Protein AF-A0A167MGX1-F1 (afdb_monomer_lite)

Sequence (135 aa):
MEYFYKVQLYVLCTFERSRGENNDYAFFSALCLVSLLIMLNVHSAFLLGELLIPSAFKRINDWLYHEAFCHINAIAIYFVPFMYCWARRKKYKGFPDFDQEMMQSSLVKKYGILNFVVYSLVSVLVFLWLLFSRI

Radius of gyration: 16.82 Å; chains: 1; bounding box: 33×29×47 Å

Organism: NCBI:txid1365257

Structure (mmCIF, N/CA/C/O backbone):
data_AF-A0A167MGX1-F1
#
_entry.id   AF-A0A167MGX1-F1
#
loop_
_atom_site.group_PDB
_atom_site.id
_atom_site.type_symbol
_atom_site.label_atom_id
_atom_site.label_alt_id
_atom_site.label_comp_id
_atom_site.label_asym_id
_atom_site.label_entity_id
_atom_site.label_seq_id
_atom_site.pdbx_PDB_ins_code
_atom_site.Cartn_x
_atom_site.Cartn_y
_atom_site.Cartn_z
_atom_site.occupancy
_atom_site.B_iso_or_equiv
_atom_site.auth_seq_id
_atom_site.auth_comp_id
_atom_site.auth_asym_id
_atom_site.auth_atom_id
_atom_site.pdbx_PDB_model_num
ATOM 1 N N . MET A 1 1 ? -4.820 12.443 -3.500 1.00 49.28 1 MET A N 1
ATOM 2 C CA . MET A 1 1 ? -4.695 10.974 -3.354 1.00 49.28 1 MET A CA 1
ATOM 3 C C . MET A 1 1 ? -4.387 10.259 -4.666 1.00 49.28 1 MET A C 1
ATOM 5 O O . MET A 1 1 ? -3.424 9.509 -4.675 1.00 49.28 1 MET A O 1
ATOM 9 N N . GLU A 1 2 ? -5.114 10.504 -5.769 1.00 59.44 2 GLU A N 1
ATOM 10 C CA . GLU A 1 2 ? -4.889 9.801 -7.056 1.00 59.44 2 GLU A CA 1
ATOM 11 C C . GLU A 1 2 ? -3.423 9.845 -7.536 1.00 59.44 2 GLU A C 1
ATOM 13 O O . GLU A 1 2 ? -2.876 8.831 -7.956 1.00 59.44 2 GLU A O 1
ATOM 18 N N . TYR A 1 3 ? -2.754 10.991 -7.388 1.00 65.31 3 TYR A N 1
ATOM 19 C CA . TYR A 1 3 ? -1.367 11.175 -7.827 1.00 65.31 3 TYR A CA 1
ATOM 20 C C . TYR A 1 3 ? -0.352 10.327 -7.039 1.00 65.31 3 TYR A C 1
ATOM 22 O O . TYR A 1 3 ? 0.585 9.793 -7.619 1.00 65.31 3 TYR A O 1
ATOM 30 N N . PHE A 1 4 ? -0.551 10.153 -5.728 1.00 66.19 4 PHE A N 1
ATOM 31 C CA . PHE A 1 4 ? 0.365 9.379 -4.884 1.00 66.19 4 PHE A CA 1
ATOM 32 C C . PHE A 1 4 ? 0.332 7.893 -5.255 1.00 66.19 4 PHE A C 1
ATOM 34 O O . PHE A 1 4 ? 1.374 7.278 -5.446 1.00 66.19 4 PHE A O 1
ATOM 41 N N . TYR A 1 5 ? -0.865 7.342 -5.469 1.00 72.50 5 TYR A N 1
ATOM 42 C CA . TYR A 1 5 ? -1.033 5.952 -5.895 1.00 72.50 5 TYR A CA 1
ATOM 43 C C . TYR A 1 5 ? -0.456 5.677 -7.276 1.00 72.50 5 TYR A C 1
ATOM 45 O O . TYR A 1 5 ? 0.195 4.653 -7.464 1.00 72.50 5 TYR A O 1
ATOM 53 N N . LYS A 1 6 ? -0.629 6.608 -8.222 1.00 75.25 6 LYS A N 1
ATOM 54 C CA . LYS A 1 6 ? 0.007 6.506 -9.539 1.00 75.25 6 LYS A CA 1
ATOM 55 C C . LYS A 1 6 ? 1.531 6.435 -9.416 1.00 75.25 6 LYS A C 1
ATOM 57 O O . LYS A 1 6 ? 2.136 5.587 -10.060 1.00 75.25 6 LYS A O 1
ATOM 62 N N . VAL A 1 7 ? 2.143 7.268 -8.565 1.00 77.44 7 VAL A N 1
ATOM 63 C CA . VAL A 1 7 ? 3.600 7.255 -8.325 1.00 77.44 7 VAL A CA 1
ATOM 64 C C . VAL A 1 7 ? 4.059 5.909 -7.766 1.00 77.44 7 VAL A C 1
ATOM 66 O O . VAL A 1 7 ? 4.992 5.331 -8.319 1.00 77.44 7 VAL A O 1
ATOM 69 N N . GLN A 1 8 ? 3.386 5.378 -6.740 1.00 78.94 8 GLN A N 1
ATOM 70 C CA . GLN A 1 8 ? 3.758 4.081 -6.158 1.00 78.94 8 GLN A CA 1
ATOM 71 C C . GLN A 1 8 ? 3.615 2.936 -7.166 1.00 78.94 8 GLN A C 1
ATOM 73 O O . GLN A 1 8 ? 4.518 2.112 -7.310 1.00 78.94 8 GLN A O 1
ATOM 78 N N . LEU A 1 9 ? 2.509 2.925 -7.915 1.00 82.12 9 LEU A N 1
ATOM 79 C CA . LEU A 1 9 ? 2.248 1.931 -8.951 1.00 82.12 9 LEU A CA 1
ATOM 80 C C . LEU A 1 9 ? 3.316 1.978 -10.051 1.00 82.12 9 LEU A C 1
ATOM 82 O O . LEU A 1 9 ? 3.846 0.942 -10.439 1.00 82.12 9 LEU A O 1
ATOM 86 N N . TYR A 1 10 ? 3.672 3.175 -10.518 1.00 81.31 10 TYR A N 1
ATOM 87 C CA . TYR A 1 10 ? 4.685 3.377 -11.552 1.00 81.31 10 TYR A CA 1
ATOM 88 C C . TYR A 1 10 ? 6.081 2.914 -11.122 1.00 81.31 10 TYR A C 1
ATOM 90 O O . TYR A 1 10 ? 6.762 2.211 -11.873 1.00 81.31 10 TYR A O 1
ATOM 98 N N . VAL A 1 11 ? 6.504 3.287 -9.912 1.00 83.62 11 VAL A N 1
ATOM 99 C CA . VAL A 1 11 ? 7.815 2.914 -9.362 1.00 83.62 11 VAL A CA 1
ATOM 100 C C . VAL A 1 11 ? 7.941 1.397 -9.265 1.00 83.62 11 VAL A C 1
ATOM 102 O O . VAL A 1 11 ? 8.934 0.837 -9.726 1.00 83.62 11 VAL A O 1
ATOM 105 N N . LEU A 1 12 ? 6.911 0.729 -8.744 1.00 85.00 12 LEU A N 1
ATOM 106 C CA . LEU A 1 12 ? 6.884 -0.727 -8.645 1.00 85.00 12 LEU A CA 1
ATOM 107 C C . LEU A 1 12 ? 6.853 -1.414 -10.004 1.00 85.00 12 LEU A C 1
ATOM 109 O O . LEU A 1 12 ? 7.609 -2.352 -10.222 1.00 85.00 12 LEU A O 1
ATOM 113 N N . CYS A 1 13 ? 6.043 -0.924 -10.943 1.00 83.94 13 CYS A N 1
ATOM 114 C CA . CYS A 1 13 ? 6.026 -1.477 -12.296 1.00 83.94 13 CYS A CA 1
ATOM 115 C C . CYS A 1 13 ? 7.401 -1.369 -12.962 1.00 83.94 13 CYS A C 1
ATOM 117 O O . CYS A 1 13 ? 7.847 -2.304 -13.619 1.00 83.94 13 CYS A O 1
ATOM 119 N N . THR A 1 14 ? 8.083 -0.234 -12.794 1.00 83.25 14 THR A N 1
ATOM 120 C CA . THR A 1 14 ? 9.424 -0.013 -13.355 1.00 83.25 14 THR A CA 1
ATOM 121 C C . THR A 1 14 ? 10.450 -0.949 -12.718 1.00 83.25 14 THR A C 1
ATOM 123 O O . THR A 1 14 ? 11.303 -1.491 -13.417 1.00 83.25 14 THR A O 1
ATOM 126 N N . PHE A 1 15 ? 10.343 -1.171 -11.407 1.00 84.50 15 PHE A N 1
ATOM 127 C CA . PHE A 1 15 ? 11.182 -2.119 -10.679 1.00 84.50 15 PHE A CA 1
ATOM 128 C C . PHE A 1 15 ? 10.946 -3.571 -11.118 1.00 84.50 15 PHE A C 1
ATOM 130 O O . PHE A 1 15 ? 11.899 -4.289 -11.387 1.00 84.50 15 PHE A O 1
ATOM 137 N N . GLU A 1 16 ? 9.698 -4.016 -11.257 1.00 83.56 16 GLU A N 1
ATOM 138 C CA . GLU A 1 16 ? 9.418 -5.384 -11.718 1.00 83.56 16 GLU A CA 1
ATOM 139 C C . GLU A 1 16 ? 9.873 -5.585 -13.172 1.00 83.56 16 GLU A C 1
ATOM 141 O O . GLU A 1 16 ? 10.478 -6.601 -13.506 1.00 83.56 16 GLU A O 1
ATOM 146 N N . ARG A 1 17 ? 9.704 -4.572 -14.033 1.00 83.56 17 ARG A N 1
ATOM 147 C CA . ARG A 1 17 ? 10.241 -4.593 -15.405 1.00 83.56 17 ARG A CA 1
ATOM 148 C C . ARG A 1 17 ? 11.765 -4.678 -15.441 1.00 83.56 17 ARG A C 1
ATOM 150 O O . ARG A 1 17 ? 12.302 -5.368 -16.304 1.00 83.56 17 ARG A O 1
ATOM 157 N N . SER A 1 18 ? 12.478 -4.010 -14.529 1.00 83.19 18 SER A N 1
ATOM 158 C CA . SER A 1 18 ? 13.947 -4.087 -14.492 1.00 83.19 18 SER A CA 1
ATOM 159 C C . SER A 1 18 ? 14.463 -5.477 -14.103 1.00 83.19 18 SER A C 1
ATOM 161 O O . SER A 1 18 ? 15.619 -5.791 -14.381 1.00 83.19 18 SER A O 1
ATOM 163 N N . ARG A 1 19 ? 13.602 -6.336 -13.540 1.00 84.81 19 ARG A N 1
ATOM 164 C CA . ARG A 1 19 ? 13.876 -7.757 -13.273 1.00 84.81 19 ARG A CA 1
ATOM 165 C C . ARG A 1 19 ? 13.616 -8.669 -14.477 1.00 84.81 19 ARG A C 1
ATOM 167 O O . ARG A 1 19 ? 13.862 -9.866 -14.379 1.00 84.81 19 ARG A O 1
ATOM 174 N N . GLY A 1 20 ? 13.161 -8.117 -15.605 1.00 83.81 20 GLY A N 1
ATOM 175 C CA . GLY A 1 20 ? 12.879 -8.856 -16.839 1.00 83.81 20 GLY A CA 1
ATOM 176 C C . GLY A 1 20 ? 11.421 -9.293 -17.006 1.00 83.81 20 GLY A C 1
ATOM 177 O O . GLY A 1 20 ? 11.116 -10.011 -17.956 1.00 83.81 20 GLY A O 1
ATOM 178 N N . GLU A 1 21 ? 10.519 -8.862 -16.120 1.00 83.31 21 GLU A N 1
ATOM 179 C CA . GLU A 1 21 ? 9.102 -9.224 -16.186 1.00 83.31 21 GLU A CA 1
ATOM 180 C C . GLU A 1 21 ? 8.361 -8.528 -17.336 1.00 83.31 21 GLU A C 1
ATOM 182 O O . GLU A 1 21 ? 8.684 -7.405 -17.742 1.00 83.31 21 GLU A O 1
ATOM 187 N N . ASN A 1 22 ? 7.306 -9.174 -17.842 1.00 85.25 22 ASN A N 1
ATOM 188 C CA . ASN A 1 22 ? 6.445 -8.572 -18.859 1.00 85.25 22 ASN A CA 1
ATOM 189 C C . ASN A 1 22 ? 5.569 -7.443 -18.269 1.00 85.25 22 ASN A C 1
ATOM 191 O O . ASN A 1 22 ? 5.325 -7.368 -17.064 1.00 85.25 22 ASN A O 1
ATOM 195 N N . ASN A 1 23 ? 5.071 -6.548 -19.130 1.00 79.62 23 ASN A N 1
ATOM 196 C CA . ASN A 1 23 ? 4.331 -5.358 -18.690 1.00 79.62 23 ASN A CA 1
ATOM 197 C C . ASN A 1 23 ? 3.042 -5.688 -17.915 1.00 79.62 23 ASN A C 1
ATOM 199 O O . ASN A 1 23 ? 2.668 -4.944 -17.010 1.00 79.62 23 ASN A O 1
ATOM 203 N N . ASP A 1 24 ? 2.356 -6.775 -18.272 1.00 80.94 24 ASP A N 1
ATOM 204 C CA . ASP A 1 24 ? 1.108 -7.181 -17.622 1.00 80.94 24 ASP A CA 1
ATOM 205 C C . ASP A 1 24 ? 1.347 -7.707 -16.209 1.00 80.94 24 ASP A C 1
ATOM 207 O O . ASP A 1 24 ? 0.652 -7.304 -15.275 1.00 80.94 24 ASP A O 1
ATOM 211 N N . TYR A 1 25 ? 2.358 -8.557 -16.049 1.00 83.75 25 TYR A N 1
ATOM 212 C CA . TYR A 1 25 ? 2.774 -9.104 -14.768 1.00 83.75 25 TYR A CA 1
ATOM 213 C C . TYR A 1 25 ? 3.333 -8.012 -13.860 1.00 83.75 25 TYR A C 1
ATOM 215 O O . TYR A 1 25 ? 2.897 -7.892 -12.718 1.00 83.75 25 TYR A O 1
ATOM 223 N N . ALA A 1 26 ? 4.227 -7.161 -14.373 1.00 83.38 26 ALA A N 1
ATOM 224 C CA . ALA A 1 26 ? 4.786 -6.045 -13.614 1.00 83.38 26 ALA A CA 1
ATOM 225 C C . ALA A 1 26 ? 3.685 -5.112 -13.087 1.00 83.38 26 ALA A C 1
ATOM 227 O O . ALA A 1 26 ? 3.709 -4.712 -11.923 1.00 83.38 26 ALA A O 1
ATOM 228 N N . PHE A 1 27 ? 2.681 -4.815 -13.920 1.00 83.31 27 PHE A N 1
ATOM 229 C CA . PHE A 1 27 ? 1.527 -4.019 -13.512 1.00 83.31 27 PHE A CA 1
ATOM 230 C C . PHE A 1 27 ? 0.662 -4.722 -12.471 1.00 83.31 27 PHE A C 1
ATOM 232 O O . PHE A 1 27 ? 0.270 -4.104 -11.482 1.00 83.31 27 PHE A O 1
ATOM 239 N N . PHE A 1 28 ? 0.370 -6.005 -12.675 1.00 85.56 28 PHE A N 1
ATOM 240 C CA . PHE A 1 28 ? -0.421 -6.796 -11.740 1.00 85.56 28 PHE A CA 1
ATOM 241 C C . PHE A 1 28 ? 0.266 -6.915 -10.370 1.00 85.56 28 PHE A C 1
ATOM 243 O O . PHE A 1 28 ? -0.362 -6.616 -9.356 1.00 85.56 28 PHE A O 1
ATOM 250 N N . SER A 1 29 ? 1.558 -7.259 -10.337 1.00 87.50 29 SER A N 1
ATOM 251 C CA . SER A 1 29 ? 2.363 -7.346 -9.109 1.00 87.50 29 SER A CA 1
ATOM 252 C C . SER A 1 29 ? 2.382 -6.011 -8.361 1.00 87.50 29 SER A C 1
ATOM 254 O O . SER A 1 29 ? 2.039 -5.940 -7.176 1.00 87.50 29 SER A O 1
ATOM 256 N N . ALA A 1 30 ? 2.678 -4.918 -9.074 1.00 87.44 30 ALA A N 1
ATOM 257 C CA . ALA A 1 30 ? 2.668 -3.576 -8.504 1.00 87.44 30 ALA A CA 1
ATOM 258 C C . ALA A 1 30 ? 1.297 -3.214 -7.918 1.00 87.44 30 ALA A C 1
ATOM 260 O O . ALA A 1 30 ? 1.205 -2.652 -6.825 1.00 87.44 30 ALA A O 1
ATOM 261 N N . LEU A 1 31 ? 0.221 -3.561 -8.624 1.00 88.38 31 LEU A N 1
ATOM 262 C CA . LEU A 1 31 ? -1.142 -3.300 -8.190 1.00 88.38 31 LEU A CA 1
ATOM 263 C C . LEU A 1 31 ? -1.503 -4.092 -6.929 1.00 88.38 31 LEU A C 1
ATOM 265 O O . LEU A 1 31 ? -2.121 -3.532 -6.019 1.00 88.38 31 LEU A O 1
ATOM 269 N N . CYS A 1 32 ? -1.092 -5.359 -6.845 1.00 90.31 32 CYS A N 1
ATOM 270 C CA . CYS A 1 32 ? -1.268 -6.181 -5.653 1.00 90.31 32 CYS A CA 1
ATOM 271 C C . CYS A 1 32 ? -0.586 -5.552 -4.436 1.00 90.31 32 CYS A C 1
ATOM 273 O O . CYS A 1 32 ? -1.218 -5.420 -3.386 1.00 90.31 32 CYS A O 1
ATOM 275 N N . LEU A 1 33 ? 0.672 -5.127 -4.580 1.00 90.50 33 LEU A N 1
ATOM 276 C CA . LEU A 1 33 ? 1.432 -4.552 -3.473 1.00 90.50 33 LEU A CA 1
ATOM 277 C C . LEU A 1 33 ? 0.877 -3.192 -3.038 1.00 90.50 33 LEU A C 1
ATOM 279 O O . LEU A 1 33 ? 0.705 -2.950 -1.846 1.00 90.50 33 LEU A O 1
ATOM 283 N N . VAL A 1 34 ? 0.522 -2.318 -3.984 1.00 88.44 34 VAL A N 1
ATOM 284 C CA . VAL A 1 34 ? -0.109 -1.027 -3.663 1.00 88.44 34 VAL A CA 1
ATOM 285 C C . VAL A 1 34 ? -1.449 -1.230 -2.954 1.00 88.44 34 VAL A C 1
ATOM 287 O O . VAL A 1 34 ? -1.723 -0.549 -1.968 1.00 88.44 34 VAL A O 1
ATOM 290 N N . SER A 1 35 ? -2.267 -2.181 -3.409 1.00 90.88 35 SER A N 1
ATOM 291 C CA . SER A 1 35 ? -3.565 -2.477 -2.784 1.00 90.88 35 SER A CA 1
ATOM 292 C C . SER A 1 35 ? -3.402 -3.020 -1.363 1.00 90.88 35 SER A C 1
ATOM 294 O O . SER A 1 35 ? -4.148 -2.626 -0.468 1.00 90.88 35 SER A O 1
ATOM 296 N N . LEU A 1 36 ? -2.373 -3.841 -1.124 1.00 91.00 36 LEU A N 1
ATOM 297 C CA . LEU A 1 36 ? -2.012 -4.300 0.218 1.00 91.00 36 LEU A CA 1
ATOM 298 C C . LEU A 1 36 ? -1.610 -3.128 1.124 1.00 91.00 36 LEU A C 1
ATOM 300 O O . LEU A 1 36 ? -2.116 -3.012 2.237 1.00 91.00 36 LEU A O 1
ATOM 304 N N . LEU A 1 37 ? -0.745 -2.228 0.650 1.00 90.50 37 LEU A N 1
ATOM 305 C CA . LEU A 1 37 ? -0.334 -1.050 1.421 1.00 90.50 37 LEU A CA 1
ATOM 306 C C . LEU A 1 37 ? -1.528 -0.145 1.752 1.00 90.50 37 LEU A C 1
ATOM 308 O O . LEU A 1 37 ? -1.630 0.350 2.873 1.00 90.50 37 LEU A O 1
ATOM 312 N N . ILE A 1 38 ? -2.459 0.049 0.816 1.00 88.50 38 ILE A N 1
ATOM 313 C CA . ILE A 1 38 ? -3.702 0.794 1.070 1.00 88.50 38 ILE A CA 1
ATOM 314 C C . ILE A 1 38 ? -4.498 0.134 2.188 1.00 88.50 38 ILE A C 1
ATOM 316 O O . ILE A 1 38 ? -4.885 0.817 3.133 1.00 88.50 38 ILE A O 1
ATOM 320 N N . MET A 1 39 ? -4.699 -1.181 2.102 1.00 91.62 39 MET A N 1
ATOM 321 C CA . MET A 1 39 ? -5.421 -1.945 3.113 1.00 91.62 39 MET A CA 1
ATOM 322 C C . MET A 1 39 ? -4.794 -1.756 4.501 1.00 91.62 39 MET A C 1
ATOM 324 O O . MET A 1 39 ? -5.503 -1.412 5.446 1.00 91.62 39 MET A O 1
ATOM 328 N N . LEU A 1 40 ? -3.466 -1.860 4.616 1.00 91.19 40 LEU A N 1
ATOM 329 C CA . LEU A 1 40 ? -2.749 -1.624 5.876 1.00 91.19 40 LEU A CA 1
ATOM 330 C C . LEU A 1 40 ? -2.966 -0.207 6.423 1.00 91.19 40 LEU A C 1
ATOM 332 O O . LEU A 1 40 ? -3.209 -0.041 7.619 1.00 91.19 40 LEU A O 1
ATOM 336 N N . ASN A 1 41 ? -2.921 0.819 5.569 1.00 90.50 41 ASN A N 1
ATOM 337 C CA . ASN A 1 41 ? -3.147 2.203 5.999 1.00 90.50 41 ASN A CA 1
ATOM 338 C C . ASN A 1 41 ? -4.599 2.455 6.417 1.00 90.50 41 ASN A C 1
ATOM 340 O O . ASN A 1 41 ? -4.832 3.174 7.385 1.00 90.50 41 ASN A O 1
ATOM 344 N N . VAL A 1 42 ? -5.570 1.863 5.718 1.00 90.56 42 VAL A N 1
ATOM 345 C CA . VAL A 1 42 ? -6.991 1.958 6.074 1.00 90.56 42 VAL A CA 1
ATOM 346 C C . VAL A 1 42 ? -7.229 1.326 7.444 1.00 90.56 42 VAL A C 1
ATOM 348 O O . VAL A 1 42 ? -7.801 1.973 8.319 1.00 90.56 42 VAL A O 1
ATOM 351 N N . HIS A 1 43 ? -6.721 0.114 7.679 1.00 90.00 43 HIS A N 1
ATOM 352 C CA . HIS A 1 43 ? -6.826 -0.525 8.992 1.00 90.00 43 HIS A CA 1
ATOM 353 C C . HIS A 1 43 ? -6.098 0.267 10.082 1.00 90.00 43 HIS A C 1
ATOM 355 O O . HIS A 1 43 ? -6.655 0.474 11.158 1.00 90.00 43 HIS A O 1
ATOM 361 N N . SER A 1 44 ? -4.903 0.787 9.789 1.00 90.62 44 S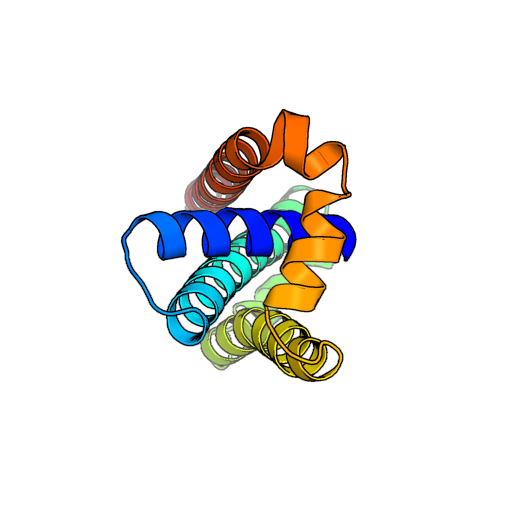ER A N 1
ATOM 362 C CA . SER A 1 44 ? -4.168 1.666 10.707 1.00 90.62 44 SER A CA 1
ATOM 363 C C . SER A 1 44 ? -4.977 2.907 11.078 1.00 90.62 44 SER A C 1
ATOM 365 O O . SER A 1 44 ? -5.054 3.260 12.249 1.00 90.62 44 SER A O 1
ATOM 367 N N . ALA A 1 45 ? -5.631 3.550 10.108 1.00 89.56 45 ALA A N 1
ATOM 368 C CA . ALA A 1 45 ? -6.468 4.720 10.355 1.00 89.56 45 ALA A CA 1
ATOM 369 C C . ALA A 1 45 ? -7.670 4.391 11.252 1.00 89.56 45 ALA A C 1
ATOM 371 O O . ALA A 1 45 ? -7.987 5.169 12.148 1.00 89.56 45 ALA A O 1
ATOM 372 N N . PHE A 1 46 ? -8.305 3.233 11.059 1.00 89.38 46 PHE A N 1
ATOM 373 C CA . PHE A 1 46 ? -9.400 2.772 11.916 1.00 89.38 46 PHE A CA 1
ATOM 374 C C . PHE A 1 46 ? -8.939 2.470 13.350 1.00 89.38 46 PHE A C 1
ATOM 376 O O . PHE A 1 46 ? -9.582 2.902 14.309 1.00 89.38 46 PHE A O 1
ATOM 383 N N . LEU A 1 47 ? -7.801 1.792 13.518 1.00 87.75 47 LEU A N 1
ATOM 384 C CA . LEU A 1 47 ? -7.229 1.492 14.838 1.00 87.75 47 LEU A CA 1
ATOM 385 C C . LEU A 1 47 ? -6.781 2.761 15.577 1.00 87.75 47 LEU A C 1
ATOM 387 O O . LEU A 1 47 ? -7.046 2.921 16.772 1.00 87.75 47 LEU A O 1
ATOM 391 N N . LEU A 1 48 ? -6.137 3.682 14.857 1.00 88.50 48 LEU A N 1
ATOM 392 C CA . LEU A 1 48 ? -5.705 4.976 15.379 1.00 88.50 48 LEU A CA 1
ATOM 393 C C . LEU A 1 48 ? -6.903 5.869 15.723 1.00 88.50 48 LEU A C 1
ATOM 395 O O . LEU A 1 48 ? -6.910 6.512 16.770 1.00 88.50 48 LEU A O 1
ATOM 399 N N . GLY A 1 49 ? -7.945 5.866 14.889 1.00 86.19 49 GLY A N 1
ATOM 400 C CA . GLY A 1 49 ? -9.198 6.565 15.164 1.00 86.19 49 GLY A CA 1
ATOM 401 C C . GLY A 1 49 ? -9.854 6.089 16.459 1.00 86.19 49 GLY A C 1
ATOM 402 O O . GLY A 1 49 ? -10.331 6.907 17.239 1.00 86.19 49 GLY A O 1
ATOM 403 N N . GLU A 1 50 ? -9.803 4.789 16.750 1.00 86.25 50 GLU A N 1
ATOM 404 C CA . GLU A 1 50 ? -10.285 4.251 18.025 1.00 86.25 50 GLU A CA 1
ATOM 405 C C . GLU A 1 50 ? -9.396 4.633 19.211 1.00 86.25 50 GLU A C 1
ATOM 407 O O . GLU A 1 50 ? -9.920 4.840 20.300 1.00 86.25 50 GLU A O 1
ATOM 412 N N . LEU A 1 51 ? -8.076 4.757 19.030 1.00 85.50 51 LEU A N 1
ATOM 413 C CA . LEU A 1 51 ? -7.189 5.226 20.104 1.00 85.50 51 LEU A CA 1
ATOM 414 C C . LEU A 1 51 ? -7.479 6.689 20.467 1.00 85.50 51 LEU A C 1
ATOM 416 O O . LEU A 1 51 ? -7.478 7.045 21.642 1.00 85.50 51 LEU A O 1
ATOM 420 N N . LEU A 1 52 ? -7.722 7.532 19.461 1.00 87.81 52 LEU A N 1
ATOM 421 C CA . LEU A 1 52 ? -7.902 8.974 19.642 1.00 87.81 52 LEU A CA 1
ATOM 422 C C . LEU A 1 52 ? -9.343 9.363 19.998 1.00 87.81 52 LEU A C 1
ATOM 424 O O . LEU A 1 52 ? -9.554 10.292 20.774 1.00 87.81 52 LEU A O 1
ATOM 428 N N . ILE A 1 53 ? -10.338 8.679 19.424 1.00 90.00 53 ILE A N 1
ATOM 429 C CA . ILE A 1 53 ? -11.769 8.970 19.599 1.00 90.00 53 ILE A CA 1
ATOM 430 C C . ILE A 1 53 ? -12.536 7.651 19.835 1.00 90.00 53 ILE A C 1
ATOM 432 O O . ILE A 1 53 ? -13.287 7.190 18.962 1.00 90.00 53 ILE A O 1
ATOM 436 N N . PRO A 1 54 ? -12.395 7.030 21.025 1.00 86.81 54 PRO A N 1
ATOM 437 C CA . PRO A 1 54 ? -12.926 5.689 21.282 1.00 86.81 54 PRO A CA 1
ATOM 438 C C . PRO A 1 54 ? -14.444 5.579 21.099 1.00 86.81 54 PRO A C 1
ATOM 440 O O . PRO A 1 54 ? -14.941 4.584 20.582 1.00 86.81 54 PRO A O 1
ATOM 443 N N . SER A 1 55 ? -15.203 6.606 21.485 1.00 84.75 55 SER A N 1
ATOM 444 C CA . SER A 1 55 ? -16.673 6.574 21.486 1.00 84.75 55 SER A CA 1
ATOM 445 C C . SER A 1 55 ? -17.295 6.395 20.095 1.00 84.75 55 SER A C 1
ATOM 447 O O . SER A 1 55 ? -18.315 5.715 19.969 1.00 84.75 55 SER A O 1
ATOM 449 N N . ALA A 1 56 ? -16.688 6.974 19.057 1.00 83.19 56 ALA A N 1
ATOM 450 C CA . ALA A 1 56 ? -17.165 6.873 17.679 1.00 83.19 56 ALA A CA 1
ATOM 451 C C . ALA A 1 56 ? -16.557 5.666 16.952 1.00 83.19 56 ALA A C 1
ATOM 453 O O . ALA A 1 56 ? -17.270 4.902 16.300 1.00 83.19 56 ALA A O 1
ATOM 454 N N . PHE A 1 57 ? -15.245 5.471 17.090 1.00 87.94 57 PHE A N 1
ATOM 455 C CA . PHE A 1 57 ? -14.521 4.469 16.313 1.00 87.94 57 PHE A CA 1
ATOM 456 C C . PHE A 1 57 ? -14.629 3.056 16.878 1.00 87.94 57 PHE A C 1
ATOM 458 O O . PHE A 1 57 ? -14.563 2.118 16.093 1.00 87.94 57 PHE A O 1
ATOM 465 N N . LYS A 1 58 ? -14.888 2.875 18.181 1.00 87.50 58 LYS A N 1
ATOM 466 C CA . LYS A 1 58 ? -15.086 1.532 18.746 1.00 87.50 58 LYS A CA 1
ATOM 467 C C . LYS A 1 58 ? -16.255 0.811 18.079 1.00 87.50 58 LYS A C 1
ATOM 469 O O . LYS A 1 58 ? -16.090 -0.305 17.626 1.00 87.50 58 LYS A O 1
ATOM 474 N N . ARG A 1 59 ? -17.402 1.479 17.898 1.00 87.44 59 ARG A N 1
ATOM 475 C CA . ARG A 1 59 ? -18.559 0.879 17.199 1.00 87.44 59 ARG A CA 1
ATOM 476 C C . ARG A 1 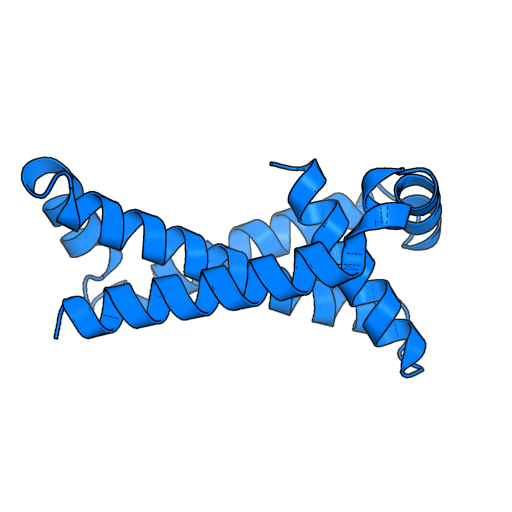59 ? -18.253 0.526 15.743 1.00 87.44 59 ARG A C 1
ATOM 478 O O . ARG A 1 59 ? -18.728 -0.488 15.246 1.00 87.44 59 ARG A O 1
ATOM 485 N N . ILE A 1 60 ? -17.489 1.380 15.062 1.00 87.69 60 ILE A N 1
ATOM 486 C CA . ILE A 1 60 ? -17.094 1.164 13.666 1.00 87.69 60 ILE A CA 1
ATOM 487 C C . ILE A 1 60 ? -16.137 -0.024 13.570 1.00 87.69 60 ILE A C 1
ATOM 489 O O . ILE A 1 60 ? -16.306 -0.856 12.686 1.00 87.69 60 ILE A O 1
ATOM 493 N N . ASN A 1 61 ? -15.176 -0.126 14.486 1.00 86.69 61 ASN A N 1
ATOM 494 C CA . ASN A 1 61 ? -14.199 -1.208 14.526 1.00 86.69 61 ASN A CA 1
ATOM 495 C C . ASN A 1 61 ? -14.831 -2.530 14.968 1.00 86.69 61 ASN A C 1
ATOM 497 O O . ASN A 1 61 ? -14.590 -3.540 14.318 1.00 86.69 61 ASN A O 1
ATOM 501 N N . ASP A 1 62 ? -15.699 -2.519 15.982 1.00 88.38 62 ASP A N 1
ATOM 502 C CA . ASP A 1 62 ? -16.468 -3.692 16.418 1.00 88.38 62 ASP A CA 1
ATOM 503 C C . ASP A 1 62 ? -17.289 -4.267 15.259 1.00 88.38 62 ASP A C 1
ATOM 505 O O . ASP A 1 62 ? -17.387 -5.480 15.108 1.00 88.38 62 ASP A O 1
ATOM 509 N N . TRP A 1 63 ? -17.852 -3.399 14.410 1.00 86.75 63 TRP A N 1
ATOM 510 C CA . TRP A 1 63 ? -18.491 -3.822 13.172 1.00 86.75 63 TRP A CA 1
ATOM 511 C C . TRP A 1 63 ? -17.444 -4.310 12.161 1.00 86.75 63 TRP A C 1
ATOM 513 O O . TRP A 1 63 ? -17.461 -5.474 11.790 1.00 86.75 63 TRP A O 1
ATOM 523 N N . LEU A 1 64 ? -16.481 -3.481 11.748 1.00 85.50 64 LEU A N 1
ATOM 524 C CA . LEU A 1 64 ? -15.500 -3.813 10.703 1.00 85.50 64 LEU A CA 1
ATOM 525 C C . LEU A 1 64 ? -14.734 -5.120 10.951 1.00 85.50 64 LEU A C 1
ATOM 527 O O . LEU A 1 64 ? -14.476 -5.854 9.995 1.00 85.50 64 LEU A O 1
ATOM 531 N N . TYR A 1 65 ? -14.385 -5.394 12.206 1.00 86.81 65 TYR A N 1
ATOM 532 C CA . TYR A 1 65 ? -13.605 -6.554 12.633 1.00 86.81 65 TYR A CA 1
ATOM 533 C C . TYR A 1 65 ? -14.463 -7.659 13.261 1.00 86.81 65 TYR A C 1
ATOM 535 O O . TYR A 1 65 ? -13.914 -8.610 13.815 1.00 86.81 65 TYR A O 1
ATOM 543 N N . HIS A 1 66 ? -15.791 -7.584 13.145 1.00 89.44 66 HIS A N 1
ATOM 544 C CA . HIS A 1 66 ? -16.682 -8.637 13.619 1.00 89.44 66 HIS A CA 1
ATOM 545 C C . HIS A 1 66 ? -16.382 -9.963 12.905 1.00 89.44 66 HIS A C 1
ATOM 547 O O . HIS A 1 66 ? -16.302 -10.010 11.675 1.00 89.44 66 HIS A O 1
ATOM 553 N N . GLU A 1 67 ? -16.289 -11.062 13.653 1.00 84.69 67 GLU A N 1
ATOM 554 C CA . GLU A 1 67 ? -15.877 -12.380 13.137 1.00 84.69 67 GLU A CA 1
ATOM 555 C C . GLU A 1 67 ? -16.674 -12.824 11.902 1.00 84.69 67 GLU A C 1
ATOM 557 O O . GLU A 1 67 ? -16.112 -13.328 10.933 1.00 84.69 67 GLU A O 1
ATOM 562 N N . ALA A 1 68 ? -17.983 -12.557 11.900 1.00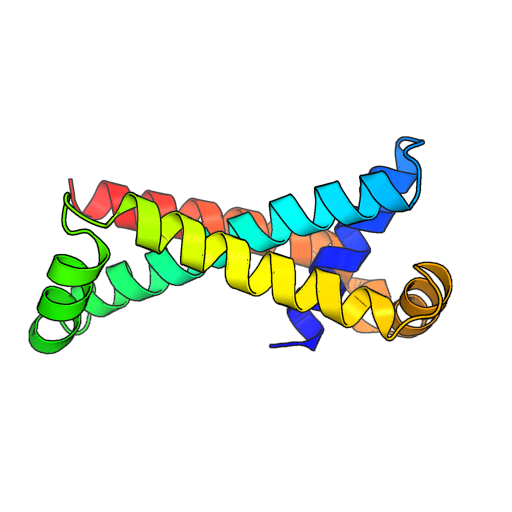 85.06 68 ALA A N 1
ATOM 563 C CA . ALA A 1 68 ? -18.879 -12.935 10.808 1.00 85.06 68 ALA A CA 1
ATOM 564 C C . ALA A 1 68 ? -18.545 -12.298 9.441 1.00 85.06 68 ALA A C 1
ATOM 566 O O . ALA A 1 68 ? -18.947 -12.842 8.414 1.00 85.06 68 ALA A O 1
ATOM 567 N N . PHE A 1 69 ? -17.849 -11.155 9.392 1.00 85.81 69 PHE A N 1
ATOM 568 C CA . PHE A 1 69 ? -17.600 -10.443 8.129 1.00 85.81 69 PHE A CA 1
ATOM 569 C C . PHE A 1 69 ? -16.246 -9.717 8.040 1.00 85.81 69 PHE A C 1
ATOM 571 O O . PHE A 1 69 ? -15.957 -9.104 7.012 1.00 85.81 69 PHE A O 1
ATOM 578 N N . CYS A 1 70 ? -15.364 -9.864 9.033 1.00 85.00 70 CYS A N 1
ATOM 579 C CA . CYS A 1 70 ? -14.003 -9.315 9.033 1.00 85.00 70 CYS A CA 1
ATOM 580 C C . CYS A 1 70 ? -13.221 -9.695 7.763 1.00 85.00 70 CYS A C 1
ATOM 582 O O . CYS A 1 70 ? -12.649 -8.833 7.095 1.00 85.00 70 CYS A O 1
ATOM 584 N N . HIS A 1 71 ? -13.277 -10.968 7.352 1.00 86.38 71 HIS A N 1
ATOM 585 C CA . HIS A 1 71 ? -12.630 -11.424 6.118 1.00 86.38 71 HIS A CA 1
ATOM 586 C C . HIS A 1 71 ? -13.208 -10.753 4.867 1.00 86.38 71 HIS A C 1
ATOM 588 O O . HIS A 1 71 ? -12.457 -10.345 3.985 1.00 86.38 71 HIS A O 1
ATOM 594 N N . ILE A 1 72 ? -14.533 -10.598 4.799 1.00 88.69 72 ILE A N 1
ATOM 595 C CA . ILE A 1 72 ? -15.212 -9.964 3.661 1.00 88.69 72 ILE A CA 1
ATOM 596 C C . ILE A 1 72 ? -14.828 -8.484 3.579 1.00 88.69 72 ILE A C 1
ATOM 59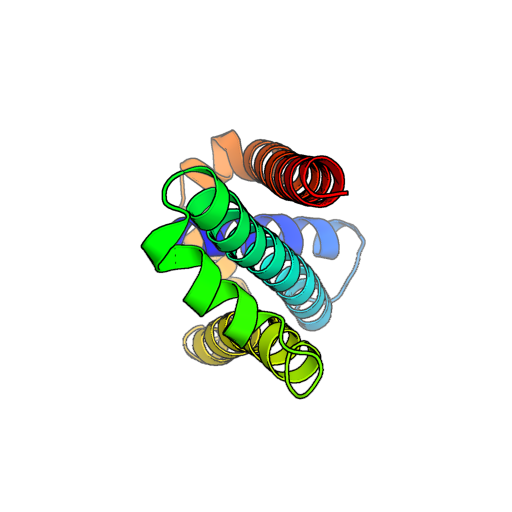8 O O . ILE A 1 72 ? -14.519 -7.991 2.495 1.00 88.69 72 ILE A O 1
ATOM 602 N N . ASN A 1 73 ? -14.775 -7.791 4.717 1.00 87.12 73 ASN A N 1
ATOM 603 C CA . ASN A 1 73 ? -14.355 -6.395 4.788 1.00 87.12 73 ASN A CA 1
ATOM 604 C C . ASN A 1 73 ? -12.897 -6.214 4.363 1.00 87.12 73 ASN A C 1
ATOM 606 O O . ASN A 1 73 ? -12.610 -5.334 3.553 1.00 87.12 73 ASN A O 1
ATOM 610 N N . ALA A 1 74 ? -11.985 -7.059 4.851 1.00 86.94 74 ALA A N 1
ATOM 611 C CA . ALA A 1 74 ? -10.579 -7.018 4.453 1.00 86.94 74 ALA A CA 1
ATOM 612 C C . ALA A 1 74 ? -10.415 -7.253 2.941 1.00 86.94 74 ALA A C 1
ATOM 614 O O . ALA A 1 74 ? -9.733 -6.486 2.258 1.00 86.94 74 ALA A O 1
ATOM 615 N N . ILE A 1 75 ? -11.117 -8.255 2.395 1.00 90.50 75 ILE A N 1
ATOM 616 C CA . ILE A 1 75 ? -11.154 -8.527 0.952 1.00 90.50 75 ILE A CA 1
ATOM 617 C C . ILE A 1 75 ? -11.684 -7.306 0.197 1.00 90.50 75 ILE A C 1
ATOM 619 O O . ILE A 1 75 ? -11.065 -6.888 -0.777 1.00 90.50 75 ILE A O 1
ATOM 623 N N . ALA A 1 76 ? -12.781 -6.690 0.640 1.00 90.50 76 ALA A N 1
ATOM 624 C CA . ALA A 1 76 ? -13.345 -5.513 -0.017 1.00 90.50 76 ALA A CA 1
ATOM 625 C C . ALA A 1 76 ? -12.374 -4.319 -0.002 1.00 90.50 76 ALA A C 1
ATOM 627 O O . ALA A 1 76 ? -12.155 -3.696 -1.042 1.00 90.50 76 ALA A O 1
ATOM 628 N N . ILE A 1 77 ? -11.743 -4.032 1.140 1.00 90.69 77 ILE A N 1
ATOM 629 C CA . ILE A 1 77 ? -10.773 -2.936 1.287 1.00 90.69 77 ILE A CA 1
ATOM 630 C C . ILE A 1 77 ? -9.555 -3.149 0.378 1.00 90.69 77 ILE A C 1
ATOM 632 O O . ILE A 1 77 ? -9.038 -2.179 -0.174 1.00 90.69 77 ILE A O 1
ATOM 636 N N . TYR A 1 78 ? -9.121 -4.395 0.176 1.00 91.44 78 TYR A N 1
ATOM 637 C CA . TYR A 1 78 ? -8.065 -4.733 -0.777 1.00 91.44 78 TYR A CA 1
ATOM 638 C C . TYR A 1 78 ? -8.532 -4.637 -2.241 1.00 91.44 78 TYR A C 1
ATOM 640 O O . TYR A 1 78 ? -7.860 -4.036 -3.081 1.00 91.44 78 TYR A O 1
ATOM 648 N N . PHE A 1 79 ? -9.688 -5.219 -2.570 1.00 91.38 79 PHE A N 1
ATOM 649 C CA . PHE A 1 79 ? -10.148 -5.351 -3.954 1.00 91.38 79 PHE A CA 1
ATOM 650 C C . PHE A 1 79 ? -10.668 -4.046 -4.553 1.00 91.38 79 PHE A C 1
ATOM 652 O O . PHE A 1 79 ? -10.533 -3.846 -5.757 1.00 91.38 79 PHE A O 1
ATOM 659 N N . VAL A 1 80 ? -11.250 -3.143 -3.762 1.00 88.88 80 VAL A N 1
ATOM 660 C CA . VAL A 1 80 ? -11.749 -1.851 -4.262 1.00 88.88 80 VAL A CA 1
ATOM 661 C C . VAL A 1 80 ? -10.644 -1.014 -4.930 1.00 88.88 80 VAL A C 1
ATOM 663 O O . VAL A 1 80 ? -10.821 -0.649 -6.097 1.00 88.88 80 VAL A O 1
ATOM 666 N N . PRO A 1 81 ? -9.497 -0.716 -4.282 1.00 82.50 81 PRO A N 1
ATOM 667 C CA . PRO A 1 81 ? -8.413 0.021 -4.927 1.00 82.50 81 PRO A CA 1
ATOM 668 C C . PRO A 1 81 ? -7.782 -0.768 -6.080 1.00 82.50 81 PRO A C 1
ATOM 670 O O . PRO A 1 81 ? -7.465 -0.170 -7.112 1.00 82.50 81 PRO A O 1
ATOM 673 N N . PHE A 1 82 ? -7.679 -2.096 -5.953 1.00 88.06 82 PHE A N 1
ATOM 674 C CA . PHE A 1 82 ? -7.211 -2.970 -7.028 1.00 88.06 82 PHE A CA 1
ATOM 675 C C . PHE A 1 82 ? -8.072 -2.799 -8.290 1.00 88.06 82 PHE A C 1
ATOM 677 O O . PHE A 1 82 ? -7.579 -2.413 -9.351 1.00 88.06 82 PHE A O 1
ATOM 684 N N . MET A 1 83 ? -9.385 -3.014 -8.168 1.00 87.94 83 MET A N 1
ATOM 685 C CA . MET A 1 83 ? -10.341 -2.952 -9.274 1.00 87.94 83 MET A CA 1
ATOM 686 C C . MET A 1 83 ? -10.465 -1.546 -9.852 1.00 87.94 83 MET A C 1
ATOM 688 O O . MET A 1 83 ? -10.561 -1.397 -11.070 1.00 87.94 83 MET A O 1
ATOM 692 N N . TYR A 1 84 ? -10.418 -0.509 -9.011 1.00 83.75 84 TYR A N 1
ATOM 693 C CA . TYR A 1 84 ? -10.432 0.881 -9.462 1.00 83.75 84 TYR A CA 1
ATOM 694 C C . TYR A 1 84 ? -9.248 1.187 -10.390 1.00 83.75 84 TYR A C 1
ATOM 696 O O . TYR A 1 84 ? -9.431 1.699 -11.499 1.00 83.75 84 TYR A O 1
ATOM 704 N N . CYS A 1 85 ? -8.033 0.834 -9.970 1.00 78.06 85 CYS A N 1
ATOM 705 C CA . CYS A 1 85 ? -6.821 1.049 -10.756 1.00 78.06 85 CYS A CA 1
ATOM 706 C C . CYS A 1 85 ? -6.765 0.136 -11.992 1.00 78.06 85 CYS A C 1
ATOM 708 O O . CYS A 1 85 ? -6.393 0.596 -13.074 1.00 78.06 85 CYS A O 1
ATOM 710 N N . TRP A 1 86 ? -7.210 -1.119 -11.875 1.00 82.25 86 TRP A N 1
ATOM 711 C CA . TRP A 1 86 ? -7.326 -2.044 -13.005 1.00 82.25 86 TRP A CA 1
ATOM 712 C C . TRP A 1 86 ? -8.312 -1.542 -14.069 1.00 82.25 86 TRP A C 1
ATOM 714 O O . TRP A 1 86 ? -8.009 -1.552 -15.261 1.00 82.25 86 TRP A O 1
ATOM 724 N N . ALA A 1 87 ? -9.479 -1.035 -13.665 1.00 79.88 87 ALA A N 1
ATOM 725 C CA . ALA A 1 87 ? -10.454 -0.457 -14.585 1.00 79.88 87 ALA A CA 1
ATOM 726 C C . ALA A 1 87 ? -9.923 0.828 -15.239 1.00 79.88 87 ALA A C 1
ATOM 728 O O . ALA A 1 87 ? -10.079 1.020 -16.447 1.00 79.88 87 ALA A O 1
ATOM 729 N N . ARG A 1 88 ? -9.238 1.684 -14.469 1.00 73.38 88 ARG A N 1
ATOM 730 C CA . ARG A 1 88 ? -8.595 2.906 -14.978 1.00 73.38 88 ARG A CA 1
ATOM 731 C C . ARG A 1 88 ? -7.451 2.619 -15.947 1.00 73.38 88 ARG A C 1
ATOM 733 O O . ARG A 1 88 ? -7.239 3.436 -16.839 1.00 73.38 88 ARG A O 1
ATOM 740 N N . ARG A 1 89 ? -6.783 1.461 -15.858 1.00 68.81 89 ARG A N 1
ATOM 741 C CA . ARG A 1 89 ? -5.806 1.016 -16.866 1.00 68.81 89 ARG A CA 1
ATOM 742 C C . ARG A 1 89 ? -6.400 1.047 -18.274 1.00 68.81 89 ARG A C 1
ATOM 744 O O . ARG A 1 89 ? -5.714 1.482 -19.184 1.00 68.81 89 ARG A O 1
ATOM 751 N N . LYS A 1 90 ? -7.674 0.672 -18.454 1.00 64.19 90 LYS A N 1
ATOM 752 C CA . LYS A 1 90 ? -8.347 0.677 -19.770 1.00 64.19 90 LYS A CA 1
ATOM 753 C C . LYS A 1 90 ? -8.504 2.074 -20.384 1.00 64.19 90 LYS A C 1
ATOM 755 O O . LYS A 1 90 ? -8.749 2.178 -21.581 1.00 64.19 90 LYS A O 1
ATOM 760 N N . LYS A 1 91 ? -8.392 3.142 -19.582 1.00 62.78 91 LYS A N 1
ATOM 761 C CA . LYS A 1 91 ? -8.387 4.530 -20.075 1.00 62.78 91 LYS A CA 1
ATOM 762 C C . LYS A 1 91 ? -7.066 4.880 -20.775 1.00 62.78 91 LYS A C 1
ATOM 764 O O . LYS A 1 91 ? -7.046 5.779 -21.608 1.00 62.78 91 LYS A O 1
ATOM 769 N N . TYR A 1 92 ? -5.993 4.165 -20.454 1.00 57.16 92 TYR A N 1
ATOM 770 C CA . TYR A 1 92 ? -4.703 4.244 -21.127 1.00 57.16 92 TYR A CA 1
ATOM 771 C C . TYR A 1 92 ? -4.671 3.182 -22.235 1.00 57.16 92 TYR A C 1
ATOM 773 O O . TYR A 1 92 ? -5.084 2.045 -21.997 1.00 57.16 92 TYR A O 1
ATOM 781 N N . LYS A 1 93 ? -4.185 3.498 -23.447 1.00 54.31 93 LYS A N 1
ATOM 782 C CA . LYS A 1 93 ? -4.091 2.481 -24.521 1.00 54.31 93 LYS A CA 1
ATOM 783 C C . LYS A 1 93 ? -3.025 1.418 -24.226 1.00 54.31 93 LYS A C 1
ATOM 785 O O . LYS A 1 93 ? -2.882 0.453 -24.970 1.00 54.31 93 LYS A O 1
ATOM 790 N N . GLY A 1 94 ? -2.313 1.564 -23.113 1.00 58.25 94 GLY A N 1
ATOM 791 C CA . GLY A 1 94 ? -1.444 0.574 -22.509 1.00 58.25 94 GLY A CA 1
ATOM 792 C C . GLY A 1 94 ? -0.598 1.205 -21.408 1.00 58.25 94 GLY A C 1
ATOM 793 O O . GLY A 1 94 ? -0.693 2.400 -21.131 1.00 58.25 94 GLY A O 1
ATOM 794 N N . PHE A 1 95 ? 0.276 0.395 -20.810 1.00 59.50 95 PHE A N 1
ATOM 795 C CA . PHE A 1 95 ? 1.321 0.886 -19.913 1.00 59.50 95 PHE A CA 1
ATOM 796 C C . PHE A 1 95 ? 2.209 1.997 -20.527 1.00 59.50 95 PHE A C 1
ATOM 798 O O . PHE A 1 95 ? 2.571 2.889 -19.775 1.00 59.50 95 PHE A O 1
ATOM 805 N N . PRO A 1 96 ? 2.513 2.037 -21.845 1.00 61.47 96 PRO A N 1
ATOM 806 C CA . PRO A 1 96 ? 3.369 3.082 -22.428 1.00 61.47 96 PRO A CA 1
ATOM 807 C C . PRO A 1 96 ? 2.839 4.518 -22.290 1.00 61.47 96 PRO A C 1
ATOM 809 O O . PRO A 1 96 ? 3.625 5.437 -22.076 1.00 61.47 96 PRO A O 1
ATOM 812 N N . ASP A 1 97 ? 1.521 4.722 -22.359 1.00 64.25 97 ASP A N 1
ATOM 813 C CA . ASP A 1 97 ? 0.922 6.055 -22.177 1.00 64.25 97 ASP A CA 1
ATOM 814 C C . ASP A 1 97 ? 1.008 6.502 -20.709 1.00 64.25 97 ASP A C 1
ATOM 816 O O . ASP A 1 97 ? 1.258 7.668 -20.405 1.00 64.25 97 ASP A O 1
ATOM 820 N N . PHE A 1 98 ? 0.831 5.549 -19.788 1.00 66.81 98 PHE A N 1
ATOM 821 C CA . PHE A 1 98 ? 1.040 5.761 -18.358 1.00 66.81 98 PHE A CA 1
ATOM 822 C C . PHE A 1 98 ? 2.524 6.019 -18.045 1.00 66.81 98 PHE A C 1
ATOM 824 O O . PHE A 1 98 ? 2.837 6.893 -17.242 1.00 66.81 98 PHE A O 1
ATOM 831 N N . ASP A 1 99 ? 3.431 5.312 -18.723 1.00 65.50 99 ASP A N 1
ATOM 832 C CA . ASP A 1 99 ? 4.884 5.485 -18.640 1.00 65.50 99 ASP A CA 1
ATOM 833 C C . ASP A 1 99 ? 5.274 6.914 -19.053 1.00 65.50 99 ASP A C 1
ATOM 835 O O . ASP A 1 99 ? 5.945 7.623 -18.306 1.00 65.50 99 ASP A O 1
ATOM 839 N N . GLN A 1 100 ? 4.738 7.412 -20.174 1.00 69.25 100 GLN A N 1
ATOM 840 C CA . GLN A 1 100 ? 4.960 8.790 -20.623 1.00 69.25 100 GLN A CA 1
ATOM 841 C C . GLN A 1 100 ? 4.403 9.853 -19.661 1.00 69.25 100 GLN A C 1
ATOM 843 O O . GLN A 1 100 ? 5.122 10.807 -19.350 1.00 69.25 100 GLN A O 1
ATOM 848 N N . GLU A 1 101 ? 3.165 9.703 -19.164 1.00 72.19 101 GLU A N 1
ATOM 849 C CA . GLU A 1 101 ? 2.569 10.631 -18.178 1.00 72.19 101 GLU A CA 1
ATOM 850 C C . GLU A 1 101 ? 3.446 10.717 -16.916 1.00 72.19 101 GLU A C 1
ATOM 852 O O . GLU A 1 101 ? 3.723 11.801 -16.394 1.00 72.19 101 GLU A O 1
ATOM 857 N N . MET A 1 102 ? 3.938 9.571 -16.445 1.00 73.12 102 MET A N 1
ATOM 858 C CA . MET A 1 102 ? 4.693 9.466 -15.199 1.00 73.12 102 MET A CA 1
ATOM 859 C C . MET A 1 102 ? 6.168 9.856 -15.351 1.00 73.12 102 MET A C 1
ATOM 861 O O . MET A 1 102 ? 6.713 10.506 -14.455 1.00 73.12 102 MET A O 1
ATOM 865 N N . MET A 1 103 ? 6.803 9.579 -16.495 1.00 67.75 103 MET A N 1
ATOM 866 C CA . MET A 1 103 ? 8.148 10.071 -16.825 1.00 67.75 103 MET A CA 1
ATOM 867 C C . MET A 1 103 ? 8.207 11.602 -16.891 1.00 67.75 103 MET A C 1
ATOM 869 O O . MET A 1 103 ? 9.260 12.197 -16.637 1.00 67.75 103 MET A O 1
ATOM 873 N N . GLN A 1 104 ? 7.107 12.272 -17.232 1.00 69.69 104 GLN A N 1
ATOM 874 C CA . GLN A 1 104 ? 7.042 13.736 -17.231 1.00 69.69 104 GLN A CA 1
ATOM 875 C C . GLN A 1 104 ? 6.883 14.324 -15.819 1.00 69.69 104 GLN A C 1
ATOM 877 O O . GLN A 1 104 ? 7.168 15.504 -15.613 1.00 69.69 104 GLN A O 1
ATOM 882 N N . SER A 1 105 ? 6.521 13.511 -14.822 1.00 69.31 105 SER A N 1
ATOM 883 C CA . SER A 1 105 ? 6.360 13.960 -13.441 1.00 69.31 105 SER A CA 1
ATOM 884 C C . SER A 1 105 ? 7.706 14.219 -12.751 1.00 69.31 105 SER A C 1
ATOM 886 O O . SER A 1 105 ? 8.545 13.329 -12.583 1.00 69.31 105 SER A O 1
ATOM 888 N N . SER A 1 106 ? 7.905 15.450 -12.276 1.00 64.56 106 SER A N 1
ATOM 889 C CA . SER A 1 106 ? 9.096 15.853 -11.512 1.00 64.56 106 SER A CA 1
ATOM 890 C C . SER A 1 106 ? 9.226 15.124 -10.166 1.00 64.56 106 SER A C 1
ATOM 892 O O . SER A 1 106 ? 10.342 14.869 -9.708 1.00 64.56 106 SER A O 1
ATOM 894 N N . LEU A 1 107 ? 8.097 14.742 -9.560 1.00 62.31 107 LEU A N 1
ATOM 895 C CA . LEU A 1 107 ? 8.027 13.999 -8.296 1.00 62.31 107 LEU A CA 1
ATOM 896 C C . LEU A 1 107 ? 8.567 12.574 -8.435 1.00 62.31 107 LEU A C 1
ATOM 898 O O . LEU A 1 107 ? 9.339 12.120 -7.590 1.00 62.31 107 LEU A O 1
ATOM 902 N N . VAL A 1 108 ? 8.210 11.894 -9.526 1.00 65.38 108 VAL A N 1
ATOM 903 C CA . VAL A 1 108 ? 8.709 10.549 -9.848 1.00 65.38 108 VAL A CA 1
ATOM 904 C C . VAL A 1 108 ? 10.218 10.585 -10.066 1.00 65.38 108 VAL A C 1
ATOM 906 O O . VAL A 1 108 ? 10.945 9.792 -9.472 1.00 65.38 108 VAL A O 1
ATOM 909 N N . LYS A 1 109 ? 10.691 11.550 -10.867 1.00 63.16 109 LYS A N 1
ATOM 910 C CA . LYS A 1 109 ? 12.106 11.692 -11.239 1.00 63.16 109 LYS A CA 1
ATOM 911 C C . LYS A 1 109 ? 13.034 11.958 -10.059 1.00 63.16 109 LYS A C 1
ATOM 913 O O . LYS A 1 109 ? 14.151 11.457 -10.059 1.00 63.16 109 LYS A O 1
ATOM 918 N N . LYS A 1 110 ? 12.605 12.758 -9.079 1.00 63.34 110 LYS A N 1
ATOM 919 C CA . LYS A 1 110 ? 13.465 13.120 -7.941 1.00 63.34 110 LYS A CA 1
ATOM 920 C C . LYS A 1 110 ? 13.345 12.181 -6.745 1.00 63.34 110 LYS A C 1
ATOM 922 O O . LYS A 1 110 ? 14.337 11.990 -6.052 1.00 63.34 110 LYS A O 1
ATOM 927 N N . TYR A 1 111 ? 12.165 11.616 -6.486 1.00 65.19 111 TYR A N 1
ATOM 928 C CA . TYR A 1 111 ? 11.901 10.949 -5.206 1.00 65.19 111 TYR A CA 1
ATOM 929 C C . TYR A 1 111 ? 11.083 9.656 -5.316 1.00 65.19 111 TYR A C 1
ATOM 931 O O . TYR A 1 111 ? 10.673 9.132 -4.287 1.00 65.19 111 TYR A O 1
ATOM 939 N N . GLY A 1 112 ? 10.845 9.112 -6.516 1.00 69.69 112 GLY A N 1
ATOM 940 C CA . GLY A 1 112 ? 9.941 7.969 -6.715 1.00 69.69 112 GLY A CA 1
ATOM 941 C C . GLY A 1 112 ? 10.250 6.760 -5.822 1.00 69.69 112 GLY A C 1
ATOM 942 O O . GLY A 1 112 ? 9.426 6.386 -4.990 1.00 69.69 112 GLY A O 1
ATOM 943 N N . ILE A 1 113 ? 11.449 6.181 -5.948 1.00 76.44 113 ILE A N 1
ATOM 944 C CA . ILE A 1 113 ? 11.844 4.975 -5.194 1.00 76.44 113 ILE A CA 1
ATOM 945 C C . ILE A 1 113 ? 11.936 5.253 -3.692 1.00 76.44 113 ILE A C 1
ATOM 947 O O . ILE A 1 113 ? 11.411 4.484 -2.892 1.00 76.44 113 ILE A O 1
ATOM 951 N N . LEU A 1 114 ? 12.564 6.364 -3.299 1.00 78.88 114 LEU A N 1
ATOM 952 C CA . LEU A 1 114 ? 12.713 6.711 -1.885 1.00 78.88 114 LEU A CA 1
ATOM 953 C C . LEU A 1 114 ? 11.347 6.903 -1.210 1.00 78.88 114 LEU A C 1
ATOM 955 O O . LEU A 1 114 ? 11.115 6.353 -0.136 1.00 78.88 114 LEU A O 1
ATOM 959 N N . ASN A 1 115 ? 10.422 7.613 -1.862 1.00 78.12 115 ASN A N 1
ATOM 960 C CA . ASN A 1 115 ? 9.064 7.800 -1.355 1.00 78.12 115 ASN A CA 1
ATOM 961 C C . ASN A 1 115 ? 8.296 6.480 -1.280 1.00 78.12 115 ASN A C 1
ATOM 963 O O . ASN A 1 115 ? 7.516 6.304 -0.348 1.00 78.12 115 ASN A O 1
ATOM 967 N N . PHE A 1 116 ? 8.505 5.557 -2.223 1.00 82.50 116 PHE A N 1
ATOM 968 C CA . PHE A 1 116 ? 7.918 4.219 -2.149 1.00 82.50 116 PHE A CA 1
ATOM 969 C C . PHE A 1 116 ? 8.418 3.449 -0.930 1.00 82.50 116 PHE A C 1
ATOM 971 O O . PHE A 1 116 ? 7.609 2.934 -0.157 1.00 82.50 116 PHE A O 1
ATOM 978 N N . VAL A 1 117 ? 9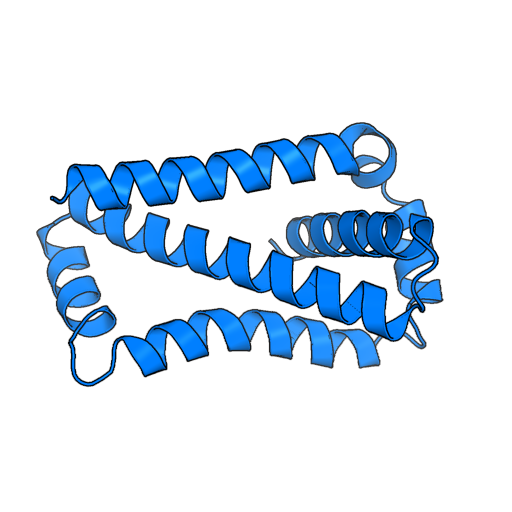.736 3.402 -0.726 1.00 84.25 117 VAL A N 1
ATOM 979 C CA . VAL A 1 117 ? 10.351 2.662 0.384 1.00 84.25 117 VAL A CA 1
ATOM 980 C C . VAL A 1 117 ? 9.916 3.239 1.727 1.00 84.25 117 VAL A C 1
ATOM 982 O O . VAL A 1 117 ? 9.434 2.496 2.579 1.00 84.25 117 VAL A O 1
ATOM 985 N N . VAL A 1 118 ? 10.025 4.560 1.903 1.00 85.81 118 VAL A N 1
ATOM 986 C CA . VAL A 1 118 ? 9.628 5.233 3.148 1.00 85.81 118 VAL A CA 1
ATOM 987 C C . VAL A 1 118 ? 8.143 5.026 3.418 1.00 85.81 118 VAL A C 1
ATOM 989 O O . VAL A 1 118 ? 7.781 4.648 4.527 1.00 85.81 118 VAL A O 1
ATOM 992 N N . TYR A 1 119 ? 7.283 5.213 2.413 1.00 83.50 119 TYR A N 1
ATOM 993 C CA . TYR A 1 119 ? 5.848 4.994 2.575 1.00 83.50 119 TYR A CA 1
ATOM 994 C C . TYR A 1 119 ? 5.534 3.553 2.976 1.00 83.50 119 TYR A C 1
ATOM 996 O O . TYR A 1 119 ? 4.822 3.339 3.949 1.00 83.50 119 TYR A O 1
ATOM 1004 N N . SER A 1 120 ? 6.108 2.574 2.276 1.00 84.94 120 SER A N 1
ATOM 1005 C CA . SER A 1 120 ? 5.867 1.156 2.548 1.00 84.94 120 SER A CA 1
ATOM 1006 C C . SER A 1 120 ? 6.310 0.768 3.957 1.00 84.94 120 SER A C 1
ATOM 1008 O O . SER A 1 120 ? 5.554 0.124 4.683 1.00 84.94 120 SER A O 1
ATOM 1010 N N . LEU A 1 121 ? 7.502 1.209 4.371 1.00 89.12 121 LEU A N 1
ATOM 1011 C CA . LEU A 1 121 ? 8.020 0.969 5.717 1.00 89.12 121 LEU A CA 1
ATOM 1012 C C . LEU A 1 121 ? 7.140 1.620 6.781 1.00 89.12 121 LEU A C 1
ATOM 1014 O O . LEU A 1 121 ? 6.757 0.951 7.734 1.00 89.12 121 LEU A O 1
ATOM 1018 N N . VAL A 1 122 ? 6.781 2.894 6.612 1.00 89.00 122 VAL A N 1
ATOM 1019 C CA . VAL A 1 122 ? 5.918 3.604 7.565 1.00 89.00 122 VAL A CA 1
ATOM 1020 C C . VAL A 1 122 ? 4.556 2.922 7.669 1.00 89.00 122 VAL A C 1
ATOM 1022 O O . VAL A 1 122 ? 4.095 2.684 8.778 1.00 89.00 122 VAL A O 1
ATOM 1025 N N . SER A 1 123 ? 3.933 2.544 6.552 1.00 87.75 123 SER A N 1
ATOM 1026 C CA . SER A 1 123 ? 2.637 1.858 6.561 1.00 87.75 123 SER A CA 1
ATOM 1027 C C . SER A 1 123 ? 2.681 0.525 7.305 1.00 87.75 123 SER A C 1
ATOM 1029 O O . SER A 1 123 ? 1.787 0.248 8.102 1.00 87.75 123 SER A O 1
ATOM 1031 N N . VAL A 1 124 ? 3.722 -0.285 7.089 1.00 89.56 124 VAL A N 1
ATOM 1032 C CA . VAL A 1 124 ? 3.888 -1.566 7.792 1.00 89.56 124 VAL A CA 1
ATOM 1033 C C . VAL A 1 124 ? 4.184 -1.341 9.274 1.00 89.56 124 VAL A C 1
ATOM 1035 O O . VAL A 1 124 ? 3.540 -1.952 10.122 1.00 89.56 124 VAL A O 1
ATOM 1038 N N . LEU A 1 125 ? 5.119 -0.448 9.605 1.00 91.44 125 LEU A N 1
ATOM 1039 C CA . LEU A 1 125 ? 5.522 -0.188 10.988 1.00 91.44 125 LEU A CA 1
ATOM 1040 C C . LEU A 1 125 ? 4.387 0.413 11.818 1.00 91.44 125 LEU A C 1
ATOM 1042 O O . LEU A 1 125 ? 4.177 -0.022 12.946 1.00 91.44 125 LEU A O 1
ATOM 1046 N N . VAL A 1 126 ? 3.635 1.3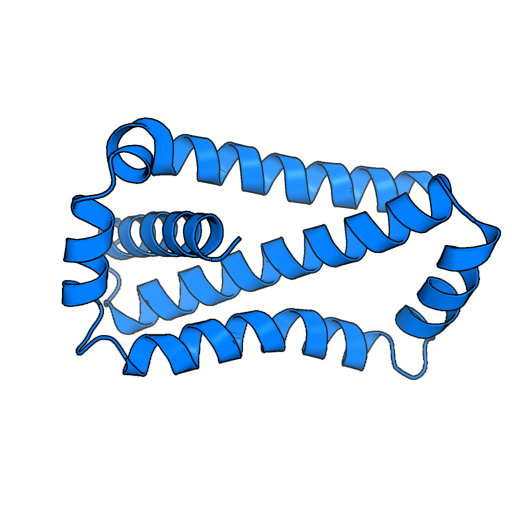69 11.266 1.00 89.69 126 VAL A N 1
ATOM 1047 C CA . VAL A 1 126 ? 2.471 1.962 11.939 1.00 89.69 126 VAL A CA 1
ATOM 1048 C C . VAL A 1 126 ? 1.401 0.904 12.176 1.00 89.69 126 VAL A C 1
ATOM 1050 O O . VAL A 1 126 ? 0.879 0.817 13.285 1.00 89.69 126 VAL A O 1
ATOM 1053 N N . PHE A 1 127 ? 1.107 0.071 11.174 1.00 88.06 127 PHE A N 1
ATOM 1054 C CA . PHE A 1 127 ? 0.136 -1.005 11.333 1.00 88.06 127 PHE A CA 1
ATOM 1055 C C . PHE A 1 127 ? 0.555 -1.993 12.428 1.00 88.06 127 PHE A C 1
ATOM 1057 O O . PHE A 1 127 ? -0.238 -2.280 13.321 1.00 88.06 127 PHE A O 1
ATOM 1064 N N . LEU A 1 128 ? 1.804 -2.475 12.399 1.00 89.25 128 LEU A N 1
ATOM 1065 C CA . LEU A 1 128 ? 2.326 -3.400 13.408 1.00 89.25 128 LEU A CA 1
ATOM 1066 C C . LEU A 1 128 ? 2.317 -2.773 14.803 1.00 89.25 128 LEU A C 1
ATOM 1068 O O . LEU A 1 128 ? 1.867 -3.407 15.752 1.00 89.25 128 LEU A O 1
ATOM 1072 N N . TRP A 1 129 ? 2.768 -1.525 14.932 1.00 89.19 129 TRP A N 1
ATOM 1073 C CA . TRP A 1 129 ? 2.756 -0.817 16.208 1.00 89.19 129 TRP A CA 1
ATOM 1074 C C . TRP A 1 129 ? 1.340 -0.703 16.777 1.00 89.19 129 TRP A C 1
ATOM 1076 O O . TRP A 1 129 ? 1.130 -1.032 17.941 1.00 89.19 129 TRP A O 1
ATOM 1086 N N . LEU A 1 130 ? 0.358 -0.318 15.957 1.00 86.69 130 LEU A N 1
ATOM 1087 C CA . LEU A 1 130 ? -1.040 -0.231 16.382 1.00 86.69 130 LEU A CA 1
ATOM 1088 C C . LEU A 1 130 ? -1.615 -1.600 16.753 1.00 86.69 130 LEU A C 1
ATOM 1090 O O . LEU A 1 130 ? -2.273 -1.712 17.785 1.00 86.69 130 LEU A O 1
ATOM 1094 N N . LEU A 1 131 ? -1.330 -2.633 15.957 1.00 82.06 131 LEU A N 1
ATOM 1095 C CA . LEU A 1 131 ? -1.776 -4.000 16.216 1.00 82.06 131 LEU A CA 1
ATOM 1096 C C . LEU A 1 131 ? -1.248 -4.517 17.563 1.00 82.06 131 LEU A C 1
ATOM 1098 O O . LEU A 1 131 ? -2.026 -5.019 18.367 1.00 82.06 131 LEU A O 1
ATOM 1102 N N . PHE A 1 132 ? 0.050 -4.351 17.834 1.00 83.38 132 PHE A N 1
ATOM 1103 C CA . PHE A 1 132 ? 0.671 -4.812 19.080 1.00 83.38 132 PHE A CA 1
ATOM 1104 C C . PHE A 1 132 ? 0.413 -3.895 20.276 1.00 83.38 132 PHE A C 1
ATOM 1106 O O . PHE A 1 132 ? 0.424 -4.372 21.399 1.00 83.38 132 PHE A O 1
ATOM 1113 N N . SER A 1 133 ? 0.133 -2.605 20.072 1.00 77.44 133 SER A N 1
ATOM 1114 C CA . SER A 1 133 ? -0.280 -1.705 21.164 1.00 77.44 133 SER A CA 1
ATOM 1115 C C . SER A 1 133 ? -1.654 -2.050 21.752 1.00 77.44 133 SER A C 1
ATOM 1117 O O . SER A 1 133 ? -2.040 -1.510 22.786 1.00 77.44 133 SER A O 1
ATOM 1119 N N . ARG A 1 134 ? -2.413 -2.900 21.051 1.00 65.31 134 ARG A N 1
ATOM 1120 C CA . ARG A 1 134 ? -3.765 -3.338 21.406 1.00 65.31 134 ARG A CA 1
ATOM 1121 C C . ARG A 1 134 ? -3.814 -4.767 21.964 1.00 65.31 134 ARG A C 1
ATOM 1123 O O . ARG A 1 134 ? -4.897 -5.178 22.373 1.00 65.31 134 ARG A O 1
ATOM 1130 N N . ILE A 1 135 ? -2.690 -5.495 21.959 1.00 54.22 135 ILE A N 1
ATOM 1131 C CA . ILE A 1 135 ? -2.502 -6.783 22.656 1.00 54.22 135 ILE A CA 1
ATOM 1132 C C . ILE A 1 135 ? -2.064 -6.487 24.089 1.00 54.22 135 ILE A C 1
ATOM 1134 O O . ILE A 1 135 ? -2.626 -7.122 25.007 1.00 54.22 135 ILE A O 1
#

Foldseek 3Di:
DVVVLLLQLLLQLVVVVVVVDDNVVSNLVSLQLSLVLQLLVVVLCLLVCCVVPVVPSVVVCCVCCPPVCVVVSSVCSSVVSSVVVVVVCVVPPHVVSSVVVQVPDPCSVPCRVVCNVVSSVCSVVSSVCSVVVVD

Secondary structure (DSSP, 8-state):
-HHHHHHHHHHHHHHHHHTT--HHHHHHHHHHHHHHHHHHHHHHHHHHHHHH-HHHHHHHHHHHT-TTTHHHHHHHHHHHHHHHHHHHHTTSSSHHHHHHHHHT-HHHHHHHHHHHHHHHHHHHHHHHHHHHTT-

pLDDT: mean 80.91, std 10.12, range [49.28, 91.62]